Protein AF-A0A958ZAN1-F1 (afdb_monomer_lite)

pLDDT: mean 92.2, std 4.79, range [60.75, 96.88]

Secondary structure (DSSP, 8-state):
-GGGGPPPBPHHHHHHHHTS-TTSHHHHS---BTTTBSPP-TT-SB--------TT-TT-TTTTT--HHHHHHHHHS--TT----B-

Sequence (87 aa):
MGFQFLQPVKDATIAHIALLPNLALGKNVRIHSKHLGVPELEGAHLAIIGVKDGRRAIDNAGTGDNFDVIRKYFYQLYPGNWFSKII

Structure (mmCIF, N/CA/C/O backbone):
data_AF-A0A958ZAN1-F1
#
_entry.id   AF-A0A958ZAN1-F1
#
loop_
_atom_site.group_PDB
_atom_site.id
_atom_site.type_symbol
_atom_site.label_atom_id
_atom_site.label_alt_id
_atom_site.label_comp_id
_atom_site.label_asym_id
_atom_site.label_entity_id
_atom_site.label_seq_id
_atom_site.pdbx_PDB_ins_code
_atom_site.Cartn_x
_atom_site.Cartn_y
_atom_site.Cartn_z
_atom_site.occupancy
_atom_site.B_iso_or_equiv
_atom_site.auth_seq_id
_atom_site.auth_comp_id
_atom_site.auth_asym_id
_atom_site.auth_atom_id
_atom_site.pdbx_PDB_model_num
ATOM 1 N N . MET A 1 1 ? -8.954 -19.443 -10.751 1.00 60.75 1 MET A N 1
ATOM 2 C CA . MET A 1 1 ? -8.985 -17.961 -10.790 1.00 60.75 1 MET A CA 1
ATOM 3 C C . MET A 1 1 ? -7.543 -17.455 -10.706 1.00 60.75 1 MET A C 1
ATOM 5 O O . MET A 1 1 ? -6.758 -18.075 -10.003 1.00 60.75 1 MET A O 1
ATOM 9 N N . GLY A 1 2 ? -7.163 -16.415 -11.457 1.00 79.75 2 GLY A N 1
ATOM 10 C CA . GLY A 1 2 ? -5.764 -16.034 -11.745 1.00 79.75 2 GLY A CA 1
ATOM 11 C C . GLY A 1 2 ? -4.944 -15.403 -10.607 1.00 79.75 2 GLY A C 1
ATOM 12 O O . GLY A 1 2 ? -3.973 -14.707 -10.880 1.00 79.75 2 GLY A O 1
ATOM 13 N N . PHE A 1 3 ? -5.292 -15.624 -9.338 1.00 84.06 3 PHE A N 1
ATOM 14 C CA . PHE A 1 3 ? -4.591 -15.007 -8.201 1.00 84.06 3 PHE A CA 1
ATOM 15 C C . PHE A 1 3 ? -3.152 -15.497 -8.011 1.00 84.06 3 PHE A C 1
ATOM 17 O O . PHE A 1 3 ? -2.367 -14.835 -7.345 1.00 84.06 3 PHE A O 1
ATOM 24 N N . GLN A 1 4 ? -2.782 -16.604 -8.654 1.00 86.38 4 GLN A N 1
ATOM 25 C CA . GLN A 1 4 ? -1.417 -17.139 -8.679 1.00 86.38 4 GLN A CA 1
ATOM 26 C C . GLN A 1 4 ? -0.365 -16.163 -9.237 1.00 86.38 4 GLN A C 1
ATOM 28 O O . GLN A 1 4 ? 0.824 -16.359 -9.014 1.00 86.38 4 GLN A O 1
ATOM 33 N N . PHE A 1 5 ? -0.788 -15.126 -9.969 1.00 90.25 5 PHE A N 1
ATOM 34 C CA . PHE A 1 5 ? 0.103 -14.094 -10.507 1.00 90.25 5 PHE A CA 1
ATOM 35 C C . PHE A 1 5 ? 0.294 -12.903 -9.560 1.00 90.25 5 PHE A C 1
ATOM 37 O O . PHE A 1 5 ? 1.142 -12.047 -9.819 1.00 90.25 5 PHE A O 1
ATOM 44 N N . LEU A 1 6 ? -0.490 -12.817 -8.480 1.00 92.81 6 LEU A N 1
ATOM 45 C CA . LEU A 1 6 ? -0.334 -11.753 -7.499 1.00 92.81 6 LEU A CA 1
ATOM 46 C C . LEU A 1 6 ? 0.929 -11.982 -6.671 1.00 92.81 6 LEU A C 1
ATOM 48 O O . LEU A 1 6 ? 1.238 -13.093 -6.247 1.00 92.81 6 LEU A O 1
ATOM 52 N N . GLN A 1 7 ? 1.653 -10.892 -6.436 1.00 93.69 7 GLN A N 1
ATOM 53 C CA . GLN A 1 7 ? 2.787 -10.870 -5.524 1.00 93.69 7 GLN A CA 1
ATOM 54 C C . GLN A 1 7 ? 2.328 -10.242 -4.203 1.00 93.69 7 GLN A C 1
ATOM 56 O O . GLN A 1 7 ? 1.733 -9.158 -4.239 1.00 93.69 7 GLN A O 1
ATOM 61 N N . PRO A 1 8 ? 2.597 -10.877 -3.048 1.00 95.19 8 PRO A N 1
ATOM 62 C CA . PRO A 1 8 ? 2.23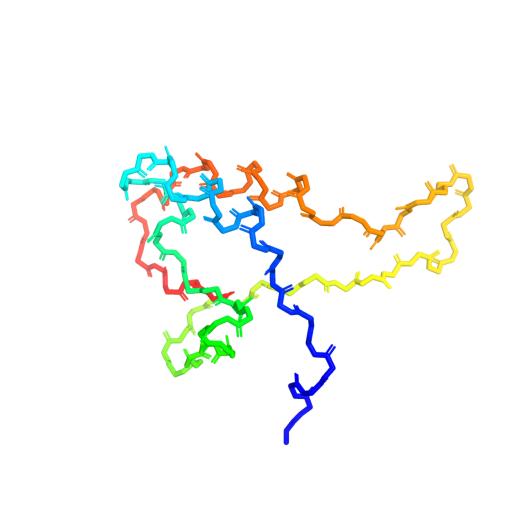6 -10.303 -1.763 1.00 95.19 8 PRO A CA 1
ATOM 63 C C . PRO A 1 8 ? 3.023 -9.020 -1.491 1.00 95.19 8 PRO A C 1
ATOM 65 O O . PRO A 1 8 ? 4.138 -8.819 -1.984 1.00 95.19 8 PRO A O 1
ATOM 68 N N . VAL A 1 9 ? 2.451 -8.155 -0.657 1.00 95.25 9 VAL A N 1
ATOM 69 C CA . VAL A 1 9 ? 3.151 -6.991 -0.110 1.00 95.25 9 VAL A CA 1
ATOM 70 C C . VAL A 1 9 ? 4.332 -7.464 0.744 1.00 95.25 9 VAL A C 1
ATOM 72 O O . VAL A 1 9 ? 4.219 -8.437 1.489 1.00 95.25 9 VAL A O 1
ATOM 75 N N . LYS A 1 10 ? 5.473 -6.773 0.626 1.00 94.94 10 LYS A N 1
ATOM 76 C CA . LYS A 1 10 ? 6.713 -7.114 1.335 1.00 94.94 10 LYS A CA 1
ATOM 77 C C . LYS A 1 10 ? 6.543 -7.008 2.851 1.00 94.94 10 LYS A C 1
ATOM 79 O O . LYS A 1 10 ? 5.957 -6.044 3.344 1.00 94.94 10 LYS A O 1
ATOM 84 N N . ASP A 1 11 ? 7.184 -7.914 3.586 1.00 95.00 11 ASP A N 1
ATOM 85 C CA . ASP A 1 11 ? 7.119 -7.961 5.054 1.00 95.00 11 ASP A CA 1
ATOM 86 C C . ASP A 1 11 ? 7.618 -6.664 5.710 1.00 95.00 11 ASP A C 1
ATOM 88 O O . ASP A 1 11 ? 7.053 -6.220 6.704 1.00 95.00 11 ASP A O 1
ATOM 92 N N . ALA A 1 12 ? 8.602 -5.981 5.111 1.00 94.50 12 ALA A N 1
ATOM 93 C CA . ALA A 1 12 ? 9.067 -4.674 5.585 1.00 94.50 12 ALA A CA 1
ATOM 94 C C . ALA A 1 12 ? 7.960 -3.600 5.562 1.00 94.50 12 ALA A C 1
ATOM 96 O O . ALA A 1 12 ? 7.863 -2.781 6.475 1.00 94.50 12 ALA A O 1
ATOM 97 N N . THR A 1 13 ? 7.091 -3.613 4.546 1.00 94.06 13 THR A N 1
ATOM 98 C CA . THR A 1 13 ? 5.936 -2.706 4.475 1.00 94.06 13 THR A CA 1
ATOM 99 C C . THR A 1 13 ? 4.881 -3.093 5.508 1.00 94.06 13 THR A C 1
ATOM 101 O O . THR A 1 13 ? 4.302 -2.211 6.135 1.00 94.06 13 THR A O 1
ATOM 104 N N . ILE A 1 14 ? 4.664 -4.390 5.742 1.00 95.06 14 ILE A N 1
ATOM 105 C CA . ILE A 1 14 ? 3.747 -4.868 6.788 1.00 95.06 14 ILE A CA 1
ATOM 106 C C . ILE A 1 14 ? 4.246 -4.464 8.184 1.00 95.06 14 ILE A C 1
ATOM 108 O O . ILE A 1 14 ? 3.470 -3.960 8.995 1.00 95.06 14 ILE A O 1
ATOM 112 N N . ALA A 1 15 ? 5.547 -4.598 8.448 1.00 94.69 15 ALA A N 1
ATOM 113 C CA . ALA A 1 15 ? 6.170 -4.138 9.685 1.00 94.69 15 ALA A CA 1
ATOM 114 C C . ALA A 1 15 ? 6.023 -2.619 9.864 1.00 94.69 15 ALA A C 1
ATOM 116 O O . ALA A 1 15 ? 5.685 -2.158 10.950 1.00 94.69 15 ALA A O 1
ATOM 117 N N . HIS A 1 16 ? 6.190 -1.835 8.791 1.00 94.94 16 HIS A N 1
ATOM 118 C CA . HIS A 1 16 ? 5.939 -0.390 8.822 1.00 94.94 16 HIS A CA 1
ATOM 119 C C . HIS A 1 16 ? 4.493 -0.068 9.215 1.00 94.94 16 HIS A C 1
ATOM 121 O O . HIS A 1 16 ? 4.275 0.771 10.083 1.00 94.94 16 HIS A O 1
ATOM 127 N N . ILE A 1 17 ? 3.506 -0.772 8.649 1.00 95.31 17 ILE A N 1
ATOM 128 C CA . ILE A 1 17 ? 2.091 -0.620 9.027 1.00 95.31 17 ILE A CA 1
ATOM 129 C C . ILE A 1 17 ? 1.881 -0.941 10.506 1.00 95.31 17 ILE A C 1
ATOM 131 O O . ILE A 1 17 ? 1.110 -0.253 11.172 1.00 95.31 17 ILE A O 1
ATOM 135 N N . ALA A 1 18 ? 2.565 -1.954 11.045 1.00 93.94 18 ALA A N 1
ATOM 136 C CA . ALA A 1 18 ? 2.452 -2.328 12.451 1.00 93.94 18 ALA A CA 1
ATOM 137 C C . ALA A 1 18 ? 2.812 -1.171 13.406 1.00 93.94 18 ALA A C 1
ATOM 139 O O . ALA A 1 18 ? 2.205 -1.073 14.473 1.00 93.94 18 ALA A O 1
ATOM 140 N N . LEU A 1 19 ? 3.706 -0.271 12.989 1.00 96.06 19 LEU A N 1
ATOM 141 C CA . LEU A 1 19 ? 4.167 0.891 13.755 1.00 96.06 19 LEU A CA 1
ATOM 142 C C . LEU A 1 19 ? 3.288 2.144 13.595 1.00 96.06 19 LEU A C 1
ATOM 144 O O . LEU A 1 19 ? 3.507 3.135 14.289 1.00 96.06 19 LEU A O 1
ATOM 148 N N . LEU A 1 20 ? 2.311 2.135 12.683 1.00 96.88 20 LEU A N 1
ATOM 149 C CA . LEU A 1 20 ? 1.425 3.279 12.464 1.00 96.88 20 LEU A CA 1
ATOM 150 C C . LEU A 1 20 ? 0.349 3.397 13.560 1.00 96.88 20 LEU A C 1
ATOM 152 O O . LEU A 1 20 ? -0.034 2.383 14.153 1.00 96.88 20 LEU A O 1
ATOM 156 N N . PRO A 1 21 ? -0.200 4.608 13.789 1.00 95.75 21 PRO A N 1
ATOM 157 C CA . PRO A 1 21 ? -1.359 4.799 14.660 1.00 95.75 21 PRO A CA 1
ATOM 158 C C . PRO A 1 21 ? -2.531 3.895 14.262 1.00 95.75 21 PRO A C 1
ATOM 160 O O . PRO A 1 21 ? -2.738 3.635 13.080 1.00 95.75 21 PRO A O 1
ATOM 163 N N . ASN A 1 22 ? -3.356 3.473 15.226 1.00 92.62 22 ASN A N 1
ATOM 164 C CA . ASN A 1 22 ? -4.504 2.584 14.970 1.00 92.62 22 ASN A CA 1
ATOM 165 C C . ASN A 1 22 ? -5.511 3.153 13.956 1.00 92.62 22 ASN A C 1
ATOM 167 O O . ASN A 1 22 ? -6.174 2.404 13.245 1.00 92.62 22 ASN A O 1
ATOM 171 N N . LEU A 1 23 ? -5.600 4.481 13.873 1.00 92.69 23 LEU A N 1
ATOM 172 C CA . LEU A 1 23 ? -6.464 5.182 12.927 1.00 92.69 23 LEU A CA 1
ATOM 173 C C . LEU A 1 23 ? -5.844 5.328 11.531 1.00 92.69 23 LEU A C 1
ATOM 175 O O . LEU A 1 23 ? -6.504 5.847 10.642 1.00 92.69 23 LEU A O 1
ATOM 179 N N . ALA A 1 24 ? -4.600 4.903 11.308 1.00 96.06 24 ALA A N 1
ATOM 180 C CA . ALA A 1 24 ? -3.984 4.974 9.990 1.00 96.06 24 ALA A CA 1
ATOM 181 C C . ALA A 1 24 ? -4.680 4.025 9.005 1.00 96.06 24 ALA A C 1
ATOM 183 O O . ALA A 1 24 ? -5.115 2.926 9.357 1.00 96.06 24 ALA A O 1
ATOM 184 N N . LEU A 1 25 ? -4.743 4.419 7.738 1.00 95.50 25 LEU A N 1
ATOM 185 C CA . LEU A 1 25 ? -5.404 3.679 6.672 1.00 95.50 25 LEU A CA 1
ATOM 186 C C . LEU A 1 25 ? -4.814 2.275 6.533 1.00 95.50 25 LEU A C 1
ATOM 188 O O . LEU A 1 25 ? -5.561 1.311 6.432 1.00 95.50 25 LEU A O 1
ATOM 192 N N . GLY A 1 26 ? -3.489 2.135 6.644 1.00 94.81 26 GLY A N 1
ATOM 193 C CA . GLY A 1 26 ? -2.807 0.839 6.603 1.00 94.81 26 GLY A CA 1
ATOM 194 C C . GLY A 1 26 ? -3.305 -0.178 7.634 1.00 94.81 26 GLY A C 1
ATOM 195 O O . GLY A 1 26 ? -3.267 -1.373 7.364 1.00 94.81 26 GLY A O 1
ATOM 196 N N . LYS A 1 27 ? -3.799 0.279 8.793 1.00 93.75 27 LYS A N 1
ATOM 197 C CA . LYS A 1 27 ? -4.379 -0.580 9.842 1.00 93.75 27 LYS A CA 1
ATOM 198 C C . LYS A 1 27 ? -5.814 -1.017 9.541 1.00 93.75 27 LYS A C 1
ATOM 200 O O . LYS A 1 27 ? -6.303 -1.950 10.168 1.00 93.75 27 LYS A O 1
ATOM 205 N N . ASN A 1 28 ? -6.481 -0.335 8.612 1.00 92.25 28 ASN A N 1
ATOM 206 C CA . ASN A 1 28 ? -7.906 -0.483 8.317 1.00 92.25 28 ASN A CA 1
ATOM 207 C C . ASN A 1 28 ? -8.176 -1.112 6.937 1.00 92.25 28 ASN A C 1
ATOM 209 O O . ASN A 1 28 ? -9.331 -1.327 6.576 1.00 92.25 28 ASN A O 1
ATOM 213 N N . VAL A 1 29 ? -7.131 -1.431 6.170 1.00 94.19 29 VAL A N 1
ATOM 214 C CA . VAL A 1 29 ? -7.234 -2.129 4.880 1.00 94.19 29 VAL A CA 1
ATOM 215 C C . VAL A 1 29 ? -6.853 -3.601 5.019 1.00 94.19 29 VAL A C 1
ATOM 217 O O . VAL A 1 29 ? -5.955 -3.953 5.787 1.00 94.19 29 VAL A O 1
ATOM 220 N N . ARG A 1 30 ? -7.518 -4.484 4.266 1.00 95.12 30 ARG A N 1
ATOM 221 C CA . ARG A 1 30 ? -7.088 -5.888 4.159 1.00 95.12 30 ARG A CA 1
ATOM 222 C C . ARG A 1 30 ? -5.958 -5.960 3.138 1.00 95.12 30 ARG A C 1
ATOM 224 O O . ARG A 1 30 ? -6.027 -5.295 2.118 1.00 95.12 30 ARG A O 1
ATOM 231 N N . ILE A 1 31 ? -4.908 -6.732 3.409 1.00 95.69 31 ILE A N 1
ATOM 232 C CA . ILE A 1 31 ? -3.703 -6.736 2.568 1.00 95.69 31 ILE A CA 1
ATOM 233 C C . ILE A 1 31 ? -3.356 -8.159 2.167 1.00 95.69 31 ILE A C 1
ATOM 235 O O . ILE A 1 31 ? -3.276 -9.046 3.017 1.00 95.69 31 ILE A O 1
ATOM 239 N N . HIS A 1 32 ? -3.063 -8.351 0.880 1.00 96.12 32 HIS A N 1
ATOM 240 C CA . HIS A 1 32 ? -2.413 -9.567 0.413 1.00 96.12 32 HIS A CA 1
ATOM 241 C C . HIS A 1 32 ? -0.970 -9.630 0.934 1.00 96.12 32 HIS A C 1
ATOM 243 O O . HIS A 1 32 ? -0.079 -8.962 0.407 1.00 96.12 32 HIS A O 1
ATOM 249 N N . SER A 1 33 ? -0.738 -10.421 1.980 1.00 95.50 33 SER A N 1
ATOM 250 C CA . SER A 1 33 ? 0.588 -10.644 2.565 1.00 95.50 33 SER A CA 1
ATOM 251 C C . SER A 1 33 ? 1.028 -12.092 2.382 1.00 95.50 33 SER A C 1
ATOM 253 O O . SER A 1 33 ? 0.221 -12.978 2.097 1.00 95.50 33 SER A O 1
ATOM 255 N N . LYS A 1 34 ? 2.324 -12.352 2.571 1.00 94.75 34 LYS A N 1
ATOM 256 C CA . LYS A 1 34 ? 2.873 -13.708 2.476 1.00 94.75 34 LYS A CA 1
ATOM 257 C C . LYS A 1 34 ? 2.279 -14.651 3.531 1.00 94.75 34 LYS A C 1
ATOM 259 O O . LYS A 1 34 ? 2.126 -15.837 3.266 1.00 94.75 34 LYS A O 1
ATOM 264 N N . HIS A 1 35 ? 1.934 -14.118 4.703 1.00 92.00 35 HIS A N 1
ATOM 265 C CA . HIS A 1 35 ? 1.422 -14.894 5.833 1.00 92.00 35 HIS A CA 1
ATOM 266 C C . HIS A 1 35 ? -0.093 -15.108 5.790 1.00 92.00 35 HIS A C 1
ATOM 268 O O . HIS A 1 35 ? -0.563 -16.161 6.204 1.00 92.00 35 HIS A O 1
ATOM 274 N N . LEU A 1 36 ? -0.853 -14.120 5.305 1.00 92.00 36 LEU A N 1
ATOM 275 C CA . LEU A 1 36 ? -2.322 -14.159 5.297 1.00 92.00 36 LEU A CA 1
ATOM 276 C C . LEU A 1 36 ? -2.909 -14.546 3.935 1.00 92.00 36 LEU A C 1
ATOM 278 O O . LEU A 1 36 ? -4.108 -14.787 3.836 1.00 92.00 36 LEU A O 1
ATOM 282 N N . GLY A 1 37 ? -2.088 -14.619 2.884 1.00 93.75 37 GLY A N 1
ATOM 283 C CA . GLY A 1 37 ? -2.566 -14.922 1.540 1.00 93.75 37 GLY A CA 1
ATOM 284 C C . GLY A 1 37 ? -3.406 -13.785 0.964 1.00 93.75 37 GLY A C 1
ATOM 285 O O . GLY A 1 37 ? -3.258 -12.627 1.358 1.00 93.75 37 GLY A O 1
ATOM 286 N N . VAL A 1 38 ? -4.206 -14.082 -0.060 1.00 93.94 38 VAL A N 1
ATOM 287 C CA . VAL A 1 38 ? -5.110 -13.102 -0.687 1.00 93.94 38 VAL A CA 1
ATOM 288 C C . VAL A 1 38 ? -6.321 -12.909 0.233 1.00 93.94 38 VAL A C 1
ATOM 290 O O . VAL A 1 38 ? -6.913 -13.909 0.639 1.00 93.94 38 VAL A O 1
ATOM 293 N N . PRO A 1 39 ? -6.699 -11.665 0.582 1.00 93.62 39 PRO A N 1
ATOM 294 C CA . PRO A 1 39 ? -7.825 -11.426 1.473 1.00 93.62 39 PRO A CA 1
ATOM 295 C C . PRO A 1 39 ? -9.155 -11.825 0.826 1.00 93.62 39 PRO A C 1
ATOM 297 O O . PRO A 1 39 ? -9.313 -11.807 -0.393 1.00 93.62 39 PRO A O 1
ATOM 300 N N . GLU A 1 40 ? -10.141 -12.132 1.664 1.00 91.88 40 GLU A N 1
ATOM 301 C CA . GLU A 1 40 ? -11.510 -12.376 1.217 1.00 91.88 40 GLU A CA 1
ATOM 302 C C . GLU A 1 40 ? -12.105 -11.120 0.564 1.00 91.88 40 GLU A C 1
ATOM 304 O O . GLU A 1 40 ? -12.152 -10.044 1.177 1.00 91.88 40 GLU A O 1
ATOM 309 N N . LEU A 1 41 ? -12.568 -11.302 -0.675 1.00 92.19 41 LEU A N 1
ATOM 310 C CA . LEU A 1 41 ? -13.069 -10.242 -1.551 1.00 92.19 41 LEU A CA 1
ATOM 311 C C . LEU A 1 41 ? -14.557 -9.936 -1.334 1.00 92.19 41 LEU A C 1
ATOM 313 O O . LEU A 1 41 ? -15.039 -8.900 -1.784 1.00 92.19 41 LEU A O 1
ATOM 317 N N . GLU A 1 42 ? -15.300 -10.823 -0.668 1.00 94.12 42 GLU A N 1
ATOM 318 C CA . GLU A 1 42 ? -16.738 -10.652 -0.470 1.00 94.12 42 GLU A CA 1
ATOM 319 C C . GLU A 1 42 ? -17.035 -9.373 0.328 1.00 94.12 42 GLU A C 1
ATOM 321 O O . GLU A 1 42 ? -16.433 -9.097 1.372 1.00 94.12 42 GLU A O 1
ATOM 326 N N . GLY A 1 43 ? -17.930 -8.540 -0.206 1.00 92.19 43 GLY A N 1
ATOM 327 C CA . GLY A 1 43 ? -18.276 -7.235 0.360 1.00 92.19 43 GLY A CA 1
ATOM 328 C C . GLY A 1 43 ? -17.174 -6.171 0.275 1.00 92.19 43 GLY A C 1
ATOM 329 O O . GLY A 1 43 ? -17.310 -5.129 0.910 1.00 92.19 43 GLY A O 1
ATOM 330 N N . ALA A 1 44 ? -16.070 -6.404 -0.446 1.00 94.44 44 ALA A N 1
ATOM 331 C CA . ALA A 1 44 ? -15.082 -5.358 -0.704 1.00 94.44 44 ALA A CA 1
ATOM 332 C C . ALA A 1 44 ? -15.689 -4.246 -1.577 1.00 94.44 44 ALA A C 1
ATOM 334 O O . ALA A 1 44 ? -16.333 -4.521 -2.587 1.00 94.44 44 ALA A O 1
ATOM 335 N N . HIS A 1 45 ? -15.470 -2.987 -1.193 1.00 95.44 45 HIS A N 1
ATOM 336 C CA . HIS A 1 45 ? -15.943 -1.823 -1.953 1.00 95.44 45 HIS A CA 1
ATOM 337 C C . HIS A 1 45 ? -14.904 -1.360 -2.980 1.00 95.44 45 HIS A C 1
ATOM 339 O O . HIS A 1 45 ? -15.260 -0.837 -4.032 1.00 95.44 45 HIS A O 1
ATOM 345 N N . LEU A 1 46 ? -13.616 -1.541 -2.674 1.00 93.88 46 LEU A N 1
ATOM 346 C CA . LEU A 1 46 ? -12.504 -1.110 -3.515 1.00 93.88 46 LEU A CA 1
ATOM 347 C C . LEU A 1 46 ? -11.345 -2.094 -3.391 1.00 93.88 46 LEU A C 1
ATOM 349 O O . LEU A 1 46 ? -10.943 -2.420 -2.277 1.00 93.88 46 LEU A O 1
ATOM 353 N N . ALA A 1 47 ? -10.786 -2.498 -4.530 1.00 94.38 47 ALA A N 1
ATOM 354 C CA . ALA A 1 47 ? -9.552 -3.267 -4.600 1.00 94.38 47 ALA A CA 1
ATOM 355 C C . ALA A 1 47 ? -8.445 -2.435 -5.248 1.00 94.38 47 ALA A C 1
ATOM 357 O O . ALA A 1 47 ? -8.657 -1.857 -6.317 1.00 94.38 47 ALA A O 1
ATOM 358 N N . ILE A 1 48 ? -7.266 -2.389 -4.628 1.00 94.94 48 ILE A N 1
ATOM 359 C CA . ILE A 1 48 ? -6.107 -1.662 -5.156 1.00 94.94 48 ILE A CA 1
ATOM 360 C C . ILE A 1 48 ? -5.020 -2.656 -5.560 1.00 94.94 48 ILE A C 1
ATOM 362 O O . ILE A 1 48 ? -4.396 -3.310 -4.727 1.00 94.94 48 ILE A O 1
ATOM 366 N N . ILE A 1 49 ? -4.740 -2.724 -6.861 1.00 93.50 49 ILE A N 1
ATOM 367 C CA . ILE A 1 49 ? -3.699 -3.589 -7.424 1.00 93.50 49 ILE A CA 1
ATOM 368 C C . ILE A 1 49 ? -2.598 -2.761 -8.084 1.00 93.50 49 ILE A C 1
ATOM 370 O O . ILE A 1 49 ? -2.860 -1.785 -8.782 1.00 93.50 49 ILE A O 1
ATOM 374 N N . GLY A 1 50 ? -1.346 -3.159 -7.860 1.00 92.50 50 GLY A N 1
ATOM 375 C CA . GLY A 1 50 ? -0.188 -2.579 -8.536 1.00 92.50 50 GLY A CA 1
ATOM 376 C C . GLY A 1 50 ? 0.212 -3.438 -9.729 1.00 92.50 50 GLY A C 1
ATOM 377 O O . GLY A 1 50 ? 0.482 -4.627 -9.556 1.00 92.50 50 GLY A O 1
ATOM 378 N N . VAL A 1 51 ? 0.279 -2.844 -10.919 1.00 92.38 51 VAL A N 1
ATOM 379 C CA . VAL A 1 51 ? 0.731 -3.516 -12.145 1.00 92.38 51 VAL A CA 1
ATOM 380 C C . VAL A 1 51 ? 2.087 -2.950 -12.537 1.00 92.38 51 VAL A C 1
ATOM 382 O O . VAL A 1 51 ? 2.208 -1.751 -12.780 1.00 92.38 51 VAL A O 1
ATOM 385 N N . LYS A 1 52 ? 3.111 -3.811 -12.580 1.00 90.50 52 LYS A N 1
ATOM 386 C CA . LYS A 1 52 ? 4.463 -3.446 -13.027 1.00 90.50 52 LYS A CA 1
ATOM 387 C C . LYS A 1 52 ? 4.459 -3.250 -14.541 1.00 90.50 52 LYS A C 1
ATOM 389 O O . LYS A 1 52 ? 4.749 -4.184 -15.282 1.00 90.50 52 LYS A O 1
ATOM 394 N N . ASP A 1 53 ? 4.071 -2.064 -14.994 1.00 90.25 53 ASP A N 1
ATOM 395 C CA . ASP A 1 53 ? 4.097 -1.698 -16.408 1.00 90.25 53 ASP A CA 1
ATOM 396 C C . ASP A 1 53 ? 5.105 -0.573 -16.646 1.00 90.25 53 ASP A C 1
ATOM 398 O O . ASP A 1 53 ? 4.884 0.574 -16.265 1.00 90.25 53 ASP A O 1
ATOM 402 N N . GLY A 1 54 ? 6.225 -0.932 -17.269 1.00 90.31 54 GLY A N 1
ATOM 403 C CA . GLY A 1 54 ? 7.245 0.002 -17.746 1.00 90.31 54 GLY A CA 1
ATOM 404 C C . GLY A 1 54 ? 7.288 0.097 -19.273 1.00 90.31 54 GLY A C 1
ATOM 405 O O . GLY A 1 54 ? 8.253 0.619 -19.834 1.00 90.31 54 GLY A O 1
ATOM 406 N N . ARG A 1 55 ? 6.295 -0.451 -19.991 1.00 90.81 55 ARG A N 1
ATOM 407 C CA . ARG A 1 55 ? 6.312 -0.440 -21.459 1.00 90.81 55 ARG A CA 1
ATOM 408 C C . ARG A 1 55 ? 6.244 0.998 -21.961 1.00 90.81 55 ARG A C 1
ATOM 410 O O . ARG A 1 55 ? 5.397 1.775 -21.540 1.00 90.8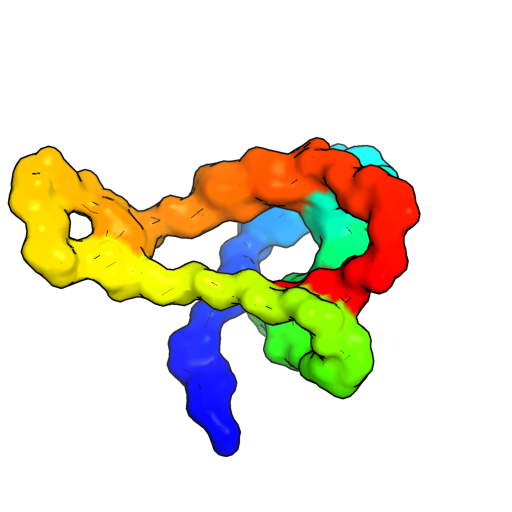1 55 ARG A O 1
ATOM 417 N N . ARG A 1 56 ? 7.121 1.326 -22.915 1.00 91.62 56 ARG A N 1
ATOM 418 C CA . ARG A 1 56 ? 7.248 2.672 -23.505 1.00 91.62 56 ARG A CA 1
ATOM 419 C C . ARG A 1 56 ? 7.567 3.774 -22.482 1.00 91.62 56 ARG A C 1
ATOM 421 O O . ARG A 1 56 ? 7.272 4.935 -22.747 1.00 91.62 56 ARG A O 1
ATOM 428 N N . ALA A 1 57 ? 8.207 3.436 -21.362 1.00 92.50 57 ALA A N 1
ATOM 429 C CA . ALA A 1 57 ? 8.747 4.406 -20.411 1.00 92.50 57 ALA A CA 1
ATOM 430 C C . ALA A 1 57 ? 10.024 5.080 -20.963 1.00 92.50 57 ALA A C 1
ATOM 432 O O . ALA A 1 57 ? 11.127 4.877 -20.457 1.00 92.50 57 ALA A O 1
ATOM 433 N N . ILE A 1 58 ? 9.874 5.839 -22.053 1.00 95.12 58 ILE A N 1
ATOM 434 C CA . ILE A 1 58 ? 10.955 6.612 -22.680 1.00 95.12 58 ILE A CA 1
ATOM 435 C C . ILE A 1 58 ? 11.444 7.648 -21.665 1.00 95.12 58 ILE A C 1
ATOM 437 O O . ILE A 1 58 ? 10.629 8.333 -21.050 1.00 95.12 58 ILE A O 1
ATOM 441 N N . ASP A 1 59 ? 12.758 7.704 -21.456 1.00 95.25 59 ASP A N 1
ATOM 442 C CA . ASP A 1 59 ? 13.425 8.588 -20.491 1.00 95.25 59 ASP A CA 1
ATOM 443 C C . ASP A 1 59 ? 12.928 8.461 -19.034 1.00 95.25 59 ASP A C 1
ATOM 445 O O . ASP A 1 59 ? 13.112 9.367 -18.225 1.00 95.25 59 ASP A O 1
ATOM 449 N N . ASN A 1 60 ? 12.321 7.322 -18.668 1.00 91.12 60 ASN A N 1
ATOM 450 C CA . ASN A 1 60 ? 11.767 7.087 -17.330 1.00 91.12 60 ASN A CA 1
ATOM 451 C C . ASN A 1 60 ? 12.099 5.680 -16.799 1.00 91.12 60 ASN A C 1
ATOM 453 O O . ASN A 1 60 ? 11.225 4.851 -16.512 1.00 91.12 60 ASN A O 1
ATOM 457 N N . ALA A 1 61 ? 13.397 5.389 -16.710 1.00 89.44 61 ALA A N 1
ATOM 458 C CA . ALA A 1 61 ? 13.902 4.117 -16.202 1.00 89.44 61 ALA A CA 1
ATOM 459 C C . ALA A 1 61 ? 13.440 3.862 -14.754 1.00 89.44 61 ALA A C 1
ATOM 461 O O . ALA A 1 61 ? 13.464 4.759 -13.915 1.00 89.44 61 ALA A O 1
ATOM 462 N N . GLY A 1 62 ? 13.032 2.626 -14.455 1.00 86.69 62 GLY A N 1
ATOM 463 C CA . GLY A 1 62 ? 12.511 2.246 -13.135 1.00 86.69 62 GLY A CA 1
ATOM 464 C C . GLY A 1 62 ? 10.995 2.418 -12.965 1.00 86.69 62 GLY A C 1
ATOM 465 O O . GLY A 1 62 ? 10.446 2.111 -11.902 1.00 86.69 62 GLY A O 1
ATOM 466 N N . THR A 1 63 ? 10.292 2.900 -13.998 1.00 89.44 63 THR A N 1
ATOM 467 C CA . THR A 1 63 ? 8.826 3.019 -13.978 1.00 89.44 63 THR A CA 1
ATOM 468 C C . THR A 1 63 ? 8.167 1.670 -13.745 1.00 89.44 63 THR A C 1
ATOM 470 O O . THR A 1 63 ? 8.424 0.704 -14.458 1.00 89.44 63 THR A O 1
ATOM 473 N N . GLY A 1 64 ? 7.270 1.623 -12.761 1.00 85.88 64 GLY A N 1
ATOM 474 C CA . GLY A 1 64 ? 6.520 0.417 -12.424 1.00 85.88 64 GLY A CA 1
ATOM 475 C C . GLY A 1 64 ? 7.286 -0.581 -11.554 1.00 85.88 64 GLY A C 1
ATOM 476 O O . GLY A 1 64 ? 6.679 -1.548 -11.102 1.00 85.88 64 GLY A O 1
ATOM 477 N N . ASP A 1 65 ? 8.566 -0.351 -11.244 1.00 86.81 65 ASP A N 1
ATOM 478 C CA . ASP A 1 65 ? 9.369 -1.318 -10.482 1.00 86.81 65 ASP A CA 1
ATOM 479 C C . ASP A 1 65 ? 9.080 -1.294 -8.977 1.00 86.81 65 ASP A C 1
ATOM 481 O O . ASP A 1 65 ? 9.197 -2.320 -8.296 1.00 86.81 65 ASP A O 1
ATOM 485 N N . ASN A 1 66 ? 8.683 -0.136 -8.438 1.00 86.44 66 ASN A N 1
ATOM 486 C CA . ASN A 1 66 ? 8.552 0.059 -6.999 1.00 86.44 66 ASN A CA 1
ATOM 487 C C . ASN A 1 66 ? 7.229 0.722 -6.594 1.00 86.44 66 ASN A C 1
ATOM 489 O O . ASN A 1 66 ? 7.041 1.928 -6.734 1.00 86.44 66 ASN A O 1
ATOM 493 N N . PHE A 1 67 ? 6.342 -0.066 -5.985 1.00 91.31 67 PHE A N 1
ATOM 494 C CA . PHE A 1 67 ? 5.111 0.431 -5.360 1.00 91.31 67 PHE A CA 1
ATOM 495 C C . PHE A 1 67 ? 5.246 0.635 -3.851 1.00 91.31 67 PHE A C 1
ATOM 497 O O . PHE A 1 67 ? 4.326 1.149 -3.221 1.00 91.31 67 PHE A O 1
ATOM 504 N N . ASP A 1 68 ? 6.354 0.214 -3.241 1.00 90.94 68 ASP A N 1
ATOM 505 C CA . ASP A 1 68 ? 6.492 0.195 -1.784 1.00 90.94 68 ASP A CA 1
ATOM 506 C C . ASP A 1 68 ? 6.520 1.611 -1.210 1.00 90.94 68 ASP A C 1
ATOM 508 O O . ASP A 1 68 ? 5.972 1.847 -0.136 1.00 90.94 68 ASP A O 1
ATOM 512 N N . VAL A 1 69 ? 7.084 2.569 -1.952 1.00 91.62 69 VAL A N 1
ATO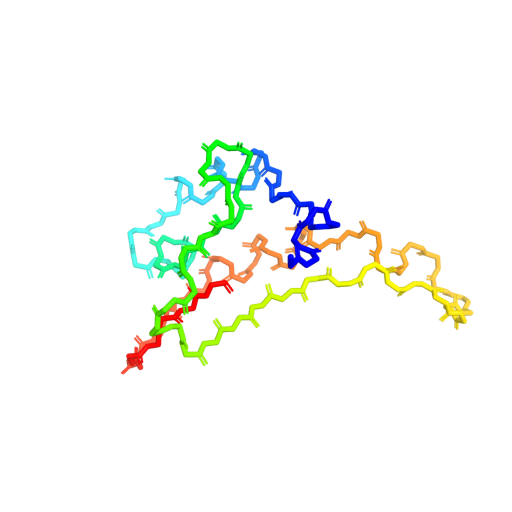M 513 C CA . VAL A 1 69 ? 7.060 3.993 -1.587 1.00 91.62 69 VAL A CA 1
ATOM 514 C C . VAL A 1 69 ? 5.628 4.530 -1.601 1.00 91.62 69 VAL A C 1
ATOM 516 O O . VAL A 1 69 ? 5.201 5.149 -0.629 1.00 91.62 69 VAL A O 1
ATOM 519 N N . ILE A 1 70 ? 4.859 4.231 -2.653 1.00 94.25 70 ILE A N 1
ATOM 520 C CA . ILE A 1 70 ? 3.447 4.633 -2.757 1.00 94.25 70 ILE A CA 1
ATOM 521 C C . ILE A 1 70 ? 2.649 4.021 -1.605 1.00 94.25 70 ILE A C 1
ATOM 523 O O . ILE A 1 70 ? 1.950 4.737 -0.896 1.00 94.25 70 ILE A O 1
ATOM 527 N N . ARG A 1 71 ? 2.808 2.715 -1.359 1.00 95.19 71 ARG A N 1
ATOM 528 C CA . ARG A 1 71 ? 2.166 2.008 -0.243 1.00 95.19 71 ARG A CA 1
ATOM 529 C C . ARG A 1 71 ? 2.517 2.627 1.103 1.00 95.19 71 ARG A C 1
ATOM 531 O O . ARG A 1 71 ? 1.623 2.852 1.908 1.00 95.19 71 ARG A O 1
ATOM 538 N N . LYS A 1 72 ? 3.795 2.936 1.342 1.00 94.62 72 LYS A N 1
ATOM 539 C CA . LYS A 1 72 ? 4.266 3.545 2.593 1.00 94.62 72 LYS A CA 1
ATOM 540 C C . LYS A 1 72 ? 3.497 4.824 2.913 1.00 94.62 72 LYS A C 1
ATOM 542 O O . LYS A 1 72 ? 3.008 4.954 4.031 1.00 94.62 72 LYS A O 1
ATOM 547 N N . TYR A 1 73 ? 3.384 5.737 1.950 1.00 96.25 73 TYR A N 1
ATOM 548 C CA . TYR A 1 73 ? 2.670 6.999 2.148 1.00 96.25 73 TYR A CA 1
ATOM 549 C C . TYR A 1 73 ? 1.152 6.816 2.150 1.00 96.25 73 TYR A C 1
ATOM 551 O O . TYR A 1 73 ? 0.471 7.403 2.982 1.00 96.25 73 TYR A O 1
ATOM 559 N N . PHE A 1 74 ? 0.616 5.953 1.287 1.00 95.88 74 PHE A N 1
ATO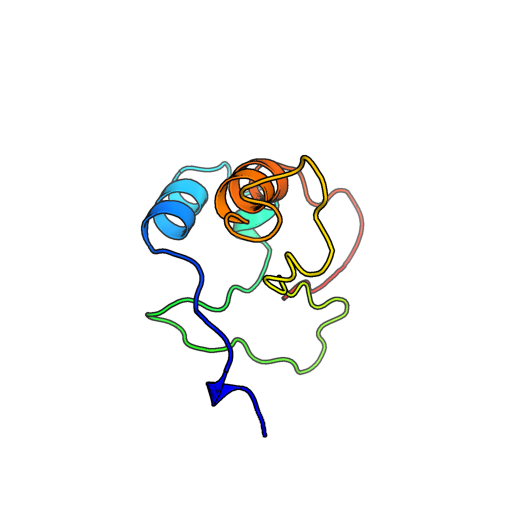M 560 C CA . PHE A 1 74 ? -0.813 5.650 1.252 1.00 95.88 74 PHE A CA 1
ATOM 561 C C . PHE A 1 74 ? -1.309 5.089 2.591 1.00 95.88 74 PHE A C 1
ATOM 563 O O . PHE A 1 74 ? -2.308 5.549 3.133 1.00 95.88 74 PHE A O 1
ATOM 570 N N . TYR A 1 75 ? -0.574 4.149 3.184 1.00 96.38 75 TYR A N 1
ATOM 571 C CA . TYR A 1 75 ? -0.930 3.553 4.469 1.00 96.38 75 TYR A CA 1
ATOM 572 C C . TYR A 1 75 ? -0.824 4.519 5.654 1.00 96.38 75 TYR A C 1
ATOM 574 O O . TYR A 1 75 ? -1.455 4.265 6.678 1.00 96.38 75 TYR A O 1
ATOM 582 N N . GLN A 1 76 ? -0.072 5.616 5.520 1.00 96.56 76 GLN A N 1
ATOM 583 C CA . GLN A 1 76 ? 0.031 6.675 6.530 1.00 96.56 76 GLN A CA 1
ATOM 584 C C . GLN A 1 76 ? -1.158 7.641 6.531 1.00 96.56 76 GLN A C 1
ATOM 586 O O . GLN A 1 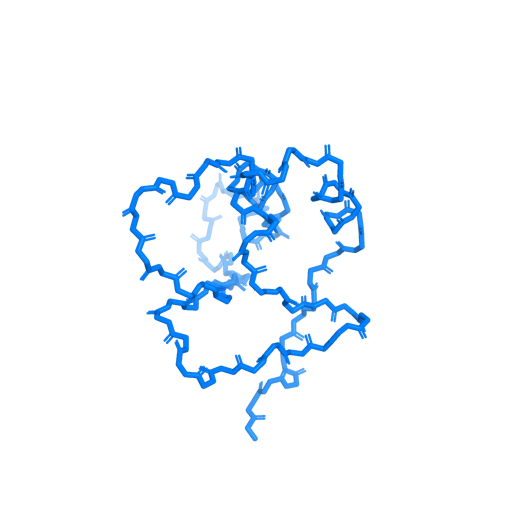76 ? -1.311 8.394 7.491 1.00 96.56 76 GLN A O 1
ATOM 591 N N . LEU A 1 77 ? -1.986 7.639 5.483 1.00 95.81 77 LEU A N 1
ATOM 592 C CA . LEU A 1 77 ? -3.181 8.479 5.422 1.00 95.81 77 LEU A CA 1
ATOM 593 C C . LEU A 1 77 ? -4.184 8.084 6.510 1.00 95.81 77 LEU A C 1
ATOM 595 O O . LEU A 1 77 ? -4.136 6.977 7.039 1.00 95.81 77 LEU A O 1
ATOM 599 N N . TYR A 1 78 ? -5.132 8.966 6.810 1.00 93.62 78 TYR A N 1
ATOM 600 C CA . TYR A 1 78 ? -6.303 8.610 7.609 1.00 93.62 78 TYR A CA 1
ATOM 601 C C . TYR A 1 78 ? -7.451 8.169 6.687 1.00 93.62 78 TYR A C 1
ATOM 603 O O . TYR A 1 78 ? -7.629 8.763 5.623 1.00 93.62 78 TYR A O 1
ATOM 611 N N . PRO A 1 79 ? -8.257 7.167 7.080 1.00 89.06 79 PRO A N 1
ATOM 612 C CA . PRO A 1 79 ? -9.383 6.677 6.293 1.00 89.06 79 PRO A CA 1
ATOM 613 C C . PRO A 1 79 ? -10.547 7.674 6.203 1.00 89.06 79 PRO A C 1
ATOM 615 O O . PRO A 1 79 ? -11.483 7.411 5.468 1.00 89.06 79 PRO A O 1
ATOM 618 N N . GLY A 1 80 ? -10.520 8.814 6.901 1.00 87.12 80 GLY A N 1
ATOM 619 C CA . GLY A 1 80 ? -11.606 9.798 6.853 1.00 87.12 80 GLY A CA 1
ATOM 620 C C . GLY A 1 80 ? -12.939 9.253 7.386 1.00 87.12 80 GLY A C 1
ATOM 621 O O . GLY A 1 80 ? -12.961 8.317 8.180 1.00 87.12 80 GLY A O 1
ATOM 622 N N . ASN A 1 81 ? -14.052 9.856 6.951 1.00 87.12 81 ASN A N 1
ATOM 623 C CA . ASN A 1 81 ? -15.402 9.581 7.472 1.00 87.12 81 ASN A CA 1
ATOM 624 C C . ASN A 1 81 ? -16.256 8.672 6.565 1.00 87.12 81 ASN 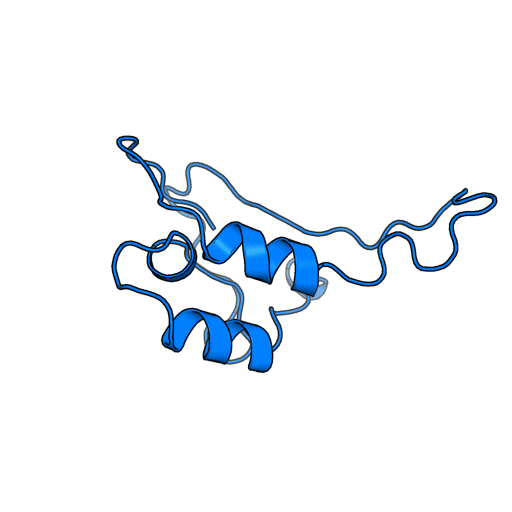A C 1
ATOM 626 O O . ASN A 1 81 ? -17.480 8.670 6.680 1.00 87.12 81 ASN A O 1
ATOM 630 N N . TRP A 1 82 ? -15.653 7.930 5.634 1.00 85.44 82 TRP A N 1
ATOM 631 C CA . TRP A 1 82 ? -16.393 7.016 4.756 1.00 85.44 82 TRP A CA 1
ATOM 632 C C . TRP A 1 82 ? -16.368 5.572 5.265 1.00 85.44 82 TRP A C 1
ATOM 634 O O . TRP A 1 82 ? -15.424 5.132 5.920 1.00 85.44 82 TRP A O 1
ATOM 644 N N . PHE A 1 83 ? -17.403 4.804 4.921 1.00 83.38 83 PHE A N 1
ATOM 645 C CA . PHE A 1 83 ? -17.458 3.372 5.200 1.00 83.38 83 PHE A CA 1
ATOM 646 C C . PHE A 1 83 ? -17.037 2.580 3.956 1.00 83.38 83 PHE A C 1
ATOM 648 O O . PHE A 1 83 ? -17.857 2.217 3.111 1.00 83.38 83 PHE A O 1
ATOM 655 N N . SER A 1 84 ? -15.732 2.331 3.832 1.00 89.81 84 SER A N 1
ATOM 656 C CA . SER A 1 84 ? -15.148 1.640 2.678 1.00 89.81 84 SER A CA 1
ATOM 657 C C . SER A 1 84 ? -14.310 0.447 3.110 1.00 89.81 84 SER A C 1
ATOM 659 O O . SER A 1 84 ? -13.269 0.609 3.742 1.00 89.81 84 SER A O 1
ATOM 661 N N . LYS A 1 85 ? -14.738 -0.760 2.724 1.00 91.69 85 LYS A N 1
ATOM 662 C CA . LYS A 1 85 ? -13.937 -1.974 2.890 1.00 91.69 85 LYS A CA 1
ATOM 663 C C . LYS A 1 85 ? -12.945 -2.072 1.731 1.00 91.69 85 LYS A C 1
ATOM 665 O O . LYS A 1 85 ? -13.307 -2.524 0.645 1.00 91.69 85 LYS A O 1
ATOM 670 N N . ILE A 1 86 ? -11.724 -1.595 1.963 1.00 94.50 86 ILE A N 1
ATOM 671 C CA . ILE A 1 86 ? -10.644 -1.575 0.968 1.00 94.50 86 ILE A CA 1
ATOM 672 C C . ILE A 1 86 ? -9.777 -2.827 1.122 1.00 94.50 86 ILE A C 1
ATOM 674 O O . ILE A 1 86 ? -9.453 -3.236 2.246 1.00 94.50 86 ILE A O 1
ATOM 678 N N . ILE A 1 87 ? -9.412 -3.410 -0.017 1.00 92.88 87 ILE A N 1
ATOM 679 C CA . ILE A 1 87 ? -8.568 -4.601 -0.136 1.00 92.88 87 ILE A CA 1
ATOM 680 C C . ILE A 1 87 ? -7.388 -4.392 -1.093 1.00 92.88 87 ILE A C 1
ATOM 682 O O . ILE A 1 87 ? -7.481 -3.516 -1.987 1.00 92.88 87 ILE A O 1
#

Radius of gyration: 14.24 Å; chains: 1; bounding box: 32×28×38 Å

Foldseek 3Di:
DPLVPDDFDDVVLVVLLVPADCQFQSNQADGQHPVPHDDDCPPAPEEDDQDQDCPPVVVNPCGSVDCSVVSSVNRRHGPPDDDGHYD